Protein AF-A0A6N3CDH4-F1 (afdb_monomer)

Foldseek 3Di:
DCVVVVVVVVCVVPVVVNVVVVVVVVVVVVVVVCVVVVVVVVVVLVVQLCVQVVLDDDDDPPPVDCVQWDDWDDPVPPDTDTDGNDDDDDVVNVVVVCPDPSNPDDKDKDPQADFADDDPDDDDPVQDDPPGGGHDIDMAWQCSDSCNSSVVDDDPDDDTHHHD

Nearest PDB structures (foldseek):
  6t9k-assembly1_E  TM=2.811E-01  e=7.130E+00  Saccharomyces cerevisiae S288C

Structure (mmCIF, N/CA/C/O backbone):
data_AF-A0A6N3CDH4-F1
#
_entry.id   AF-A0A6N3CDH4-F1
#
loop_
_atom_site.group_PDB
_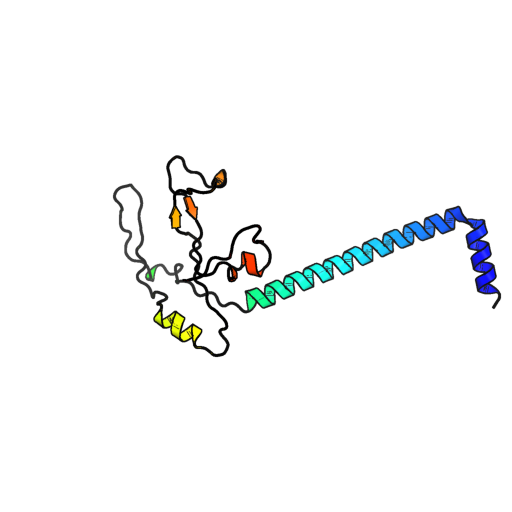atom_site.id
_atom_site.type_symbol
_atom_site.label_atom_id
_atom_site.label_alt_id
_atom_site.label_comp_id
_atom_site.label_asym_id
_atom_site.label_entity_id
_atom_site.label_seq_id
_atom_site.pdbx_PDB_ins_code
_atom_site.Cartn_x
_atom_site.Cartn_y
_atom_site.Cartn_z
_atom_site.occupancy
_atom_site.B_iso_or_equiv
_atom_site.auth_seq_id
_atom_site.auth_comp_id
_atom_site.auth_asym_id
_atom_site.auth_atom_id
_atom_site.pdbx_PDB_model_num
ATOM 1 N N . MET A 1 1 ? -33.760 -3.665 54.953 1.00 56.44 1 MET A N 1
ATOM 2 C CA . MET A 1 1 ? -32.901 -2.757 54.152 1.00 56.44 1 MET A CA 1
ATOM 3 C C . MET A 1 1 ? -33.574 -1.391 53.976 1.00 56.44 1 MET A C 1
ATOM 5 O O . MET A 1 1 ? -34.250 -1.151 52.986 1.00 56.44 1 MET A O 1
ATOM 9 N N . ASN A 1 2 ? -33.426 -0.490 54.952 1.00 66.94 2 ASN A N 1
ATOM 10 C CA . ASN A 1 2 ? -34.043 0.852 54.930 1.00 66.94 2 ASN A CA 1
ATOM 11 C C . ASN A 1 2 ? -33.168 1.931 54.257 1.00 66.94 2 ASN A C 1
ATOM 13 O O . ASN A 1 2 ? -33.584 3.082 54.144 1.00 66.94 2 ASN A O 1
ATOM 17 N N . PHE A 1 3 ? -31.964 1.566 53.806 1.00 72.56 3 PHE A N 1
ATOM 18 C CA . PHE A 1 3 ? -30.965 2.501 53.286 1.00 72.56 3 PHE A CA 1
ATOM 19 C C . PHE A 1 3 ? -31.325 3.036 51.889 1.00 72.56 3 PHE A C 1
ATOM 21 O O . PHE A 1 3 ? -31.370 4.246 51.691 1.00 72.56 3 PHE A O 1
ATOM 28 N N . PHE A 1 4 ? -31.715 2.158 50.955 1.00 74.44 4 PHE A N 1
ATOM 29 C CA . PHE A 1 4 ? -32.134 2.542 49.597 1.00 74.44 4 PHE A CA 1
ATOM 30 C C . PHE A 1 4 ? -33.355 3.472 49.584 1.00 74.44 4 PHE A C 1
ATOM 32 O O . PHE A 1 4 ? -33.363 4.482 48.887 1.00 74.44 4 PHE A O 1
ATOM 39 N N . LYS A 1 5 ? -34.368 3.188 50.417 1.00 75.69 5 LYS A N 1
ATOM 40 C CA . LYS A 1 5 ? -35.562 4.044 50.548 1.00 75.69 5 LYS A CA 1
ATOM 41 C C . LYS A 1 5 ? -35.227 5.432 51.103 1.00 75.69 5 LYS A C 1
ATOM 43 O O . LYS A 1 5 ? -35.859 6.413 50.714 1.00 75.69 5 LYS A O 1
ATOM 48 N N . ARG A 1 6 ? -34.235 5.527 51.999 1.00 75.88 6 ARG A N 1
ATOM 49 C CA . ARG A 1 6 ? -33.732 6.810 52.509 1.00 75.88 6 ARG A CA 1
ATOM 50 C C . ARG A 1 6 ? -32.964 7.565 51.424 1.00 75.88 6 ARG A C 1
ATOM 52 O O . ARG A 1 6 ? -33.294 8.719 51.179 1.00 75.88 6 ARG A O 1
ATOM 59 N N . ALA A 1 7 ? -32.035 6.911 50.727 1.00 76.25 7 ALA A N 1
ATOM 60 C CA . ALA A 1 7 ? -31.254 7.514 49.644 1.00 76.25 7 ALA A CA 1
ATOM 61 C C . ALA A 1 7 ? -32.142 8.104 48.530 1.00 76.25 7 ALA A C 1
ATOM 63 O O . ALA A 1 7 ? -31.940 9.245 48.119 1.00 76.25 7 ALA A O 1
ATOM 64 N N . LEU A 1 8 ? -33.193 7.38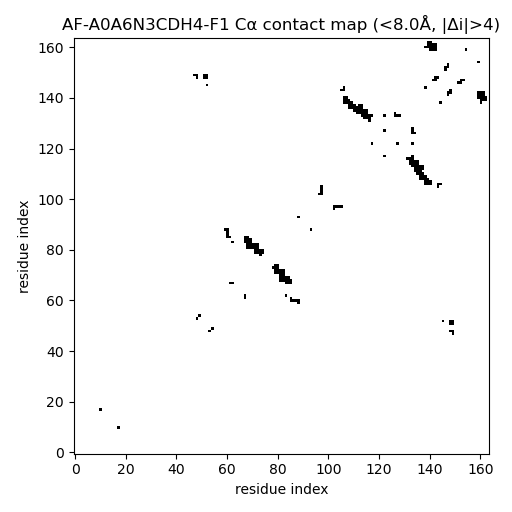2 48.120 1.00 73.38 8 LEU A N 1
ATOM 65 C CA . LEU A 1 8 ? -34.141 7.855 47.104 1.00 73.38 8 LEU A CA 1
ATOM 66 C C . LEU A 1 8 ? -34.895 9.124 47.550 1.00 73.38 8 LEU A C 1
ATOM 68 O O . LEU A 1 8 ? -35.053 10.066 46.775 1.00 73.38 8 LEU A O 1
ATOM 72 N N . LYS A 1 9 ? -35.320 9.178 48.823 1.00 74.50 9 LYS A N 1
ATOM 73 C CA . LYS A 1 9 ? -35.965 10.362 49.420 1.00 74.50 9 LYS A CA 1
ATOM 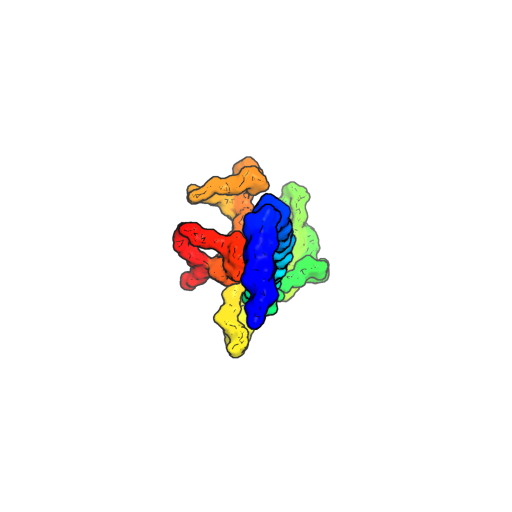74 C C . LYS A 1 9 ? -35.024 11.569 49.483 1.00 74.50 9 LYS A C 1
ATOM 76 O O . LYS A 1 9 ? -35.485 12.690 49.282 1.00 74.50 9 LYS A O 1
ATOM 81 N N . TYR A 1 10 ? -33.731 11.354 49.741 1.00 71.81 10 TYR A N 1
ATOM 82 C CA . TYR A 1 10 ? -32.729 12.425 49.751 1.00 71.81 10 TYR A CA 1
ATOM 83 C C . TYR A 1 10 ? -32.487 12.999 48.347 1.00 71.81 10 TYR A C 1
ATOM 85 O O . TYR A 1 10 ? -32.580 14.215 48.186 1.00 71.81 10 TYR A O 1
ATOM 93 N N . CYS A 1 11 ? -32.324 12.154 47.320 1.00 67.62 11 CYS A N 1
ATOM 94 C CA . CYS A 1 11 ? -32.259 12.612 45.922 1.00 67.62 11 CYS A CA 1
ATOM 95 C C . CYS A 1 11 ? -33.511 13.401 45.507 1.00 67.62 11 CYS A C 1
ATOM 97 O O . CYS A 1 11 ? -33.425 14.422 44.830 1.00 67.62 11 CYS A O 1
ATOM 99 N N . TRP A 1 12 ? -34.692 12.961 45.950 1.00 70.06 12 TRP A N 1
ATOM 100 C CA . TRP A 1 12 ? -35.959 13.625 45.639 1.00 70.06 12 TRP A CA 1
ATOM 101 C C . TRP A 1 12 ? -36.153 14.966 46.360 1.00 70.06 12 TRP A C 1
ATOM 103 O O . TRP A 1 12 ? -36.897 15.815 45.871 1.00 70.06 12 TRP A O 1
ATOM 113 N N . ARG A 1 13 ? -35.513 15.169 47.518 1.00 74.06 13 ARG A N 1
ATOM 114 C CA . ARG A 1 13 ? -35.545 16.433 48.275 1.00 74.06 13 ARG A CA 1
ATOM 115 C C . ARG A 1 13 ? -34.559 17.460 47.717 1.00 74.06 13 ARG A C 1
ATOM 117 O O . ARG A 1 13 ? -34.822 18.652 47.799 1.00 74.06 13 ARG A O 1
ATOM 124 N N . GLN A 1 14 ? -33.458 17.003 47.126 1.00 76.19 14 GLN A N 1
ATOM 125 C CA . GLN A 1 14 ? -32.362 17.840 46.634 1.00 76.19 14 GLN A CA 1
ATOM 126 C C . GLN A 1 14 ? -32.229 17.773 45.102 1.00 76.19 14 GLN A C 1
ATOM 128 O O . GLN A 1 14 ? -31.124 17.810 44.564 1.00 76.19 14 GLN A O 1
ATOM 133 N N . ARG A 1 15 ? -33.369 17.680 44.397 1.00 71.19 15 ARG A N 1
ATOM 134 C CA . ARG A 1 15 ? -33.446 17.333 42.963 1.00 71.19 15 ARG A CA 1
ATOM 135 C C . ARG A 1 15 ? -32.514 18.143 42.073 1.00 71.19 15 ARG A C 1
ATOM 137 O O . ARG A 1 15 ? -31.897 17.570 41.191 1.00 71.19 15 ARG A O 1
ATOM 144 N N . LEU A 1 16 ? -32.389 19.447 42.314 1.00 75.94 16 LEU A N 1
ATOM 145 C CA . LEU A 1 16 ? -31.526 20.332 41.527 1.00 75.94 16 LEU A CA 1
ATOM 146 C C . LEU A 1 16 ? -30.044 19.954 41.667 1.00 75.94 16 LEU A C 1
ATOM 148 O O . LEU A 1 16 ? -29.366 19.752 40.665 1.00 75.94 16 LEU A O 1
ATOM 152 N N . CYS A 1 17 ? -29.559 19.766 42.896 1.00 81.56 17 CYS A N 1
ATOM 153 C CA . CYS A 1 17 ? -28.182 19.344 43.152 1.00 81.56 17 CYS A CA 1
ATOM 154 C C . CYS A 1 17 ? -27.919 17.914 42.665 1.00 81.56 17 CYS A C 1
ATOM 156 O O . CYS A 1 17 ? -26.874 17.659 42.077 1.00 81.56 17 CYS A O 1
ATOM 158 N N . SER A 1 18 ? -28.860 16.985 42.865 1.00 82.69 18 SER A N 1
ATOM 159 C CA . SER A 1 18 ? -28.715 15.600 42.400 1.00 82.69 18 SER A CA 1
ATOM 160 C C . SER A 1 18 ? -28.731 15.486 40.872 1.00 82.69 18 SER A C 1
ATOM 162 O O . SER A 1 18 ? -27.971 14.693 40.326 1.00 82.69 18 SER A O 1
ATOM 164 N N . VAL A 1 19 ? -29.543 16.290 40.174 1.00 84.81 19 VAL A N 1
ATOM 165 C CA . VAL A 1 19 ? -29.555 16.359 38.701 1.00 84.81 19 VAL A CA 1
ATOM 166 C C . VAL A 1 19 ? -28.274 16.999 38.172 1.00 84.81 19 VAL A C 1
ATOM 168 O O . VAL A 1 19 ? -27.694 16.469 37.231 1.00 84.81 19 VAL A O 1
ATOM 171 N N . LEU A 1 20 ? -27.793 18.084 38.792 1.00 87.25 20 LEU A N 1
ATOM 172 C CA . LEU A 1 20 ? -26.513 18.703 38.429 1.00 87.25 20 LEU A CA 1
ATOM 173 C C . LEU A 1 20 ? -25.346 17.721 38.585 1.00 87.25 20 LEU A C 1
ATOM 175 O O . LEU A 1 20 ? -24.510 17.622 37.694 1.00 87.25 20 LEU A O 1
ATOM 179 N N . LEU A 1 21 ? -25.317 16.964 39.684 1.00 89.62 21 LEU A N 1
ATOM 180 C CA . LEU A 1 21 ? -24.275 15.973 39.956 1.00 89.62 21 LEU A CA 1
ATOM 181 C C . LEU A 1 21 ? -24.356 14.779 38.990 1.00 89.62 21 LEU A C 1
ATOM 183 O O . LEU A 1 21 ? -23.331 14.284 38.531 1.00 89.62 21 LEU A O 1
ATOM 187 N N . LEU A 1 22 ? -25.568 14.347 38.629 1.00 90.44 22 LEU A N 1
ATOM 188 C CA . LEU A 1 22 ? -25.762 13.324 37.602 1.00 90.44 22 LEU A CA 1
ATOM 189 C C . LEU A 1 22 ? -25.259 13.810 36.237 1.00 90.44 22 LEU A C 1
ATOM 191 O O . LEU A 1 22 ? -24.517 13.083 35.587 1.00 90.44 22 LEU A O 1
ATOM 195 N N . LEU A 1 23 ? -25.604 15.041 35.840 1.00 90.88 23 LEU A N 1
ATOM 196 C CA . LEU A 1 23 ? 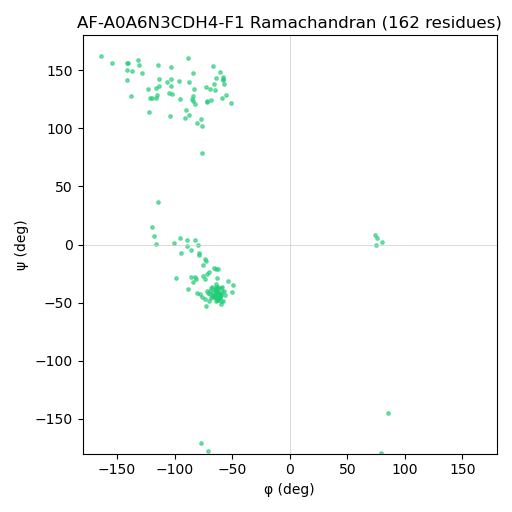-25.186 15.639 34.570 1.00 90.88 23 LEU A CA 1
ATOM 197 C C . LEU A 1 23 ? -23.664 15.737 34.450 1.00 90.88 23 LEU A C 1
ATOM 199 O O . LEU A 1 23 ? -23.102 15.311 33.440 1.00 90.88 23 LEU A O 1
ATOM 203 N N . THR A 1 24 ? -22.988 16.252 35.480 1.00 93.50 24 THR A N 1
ATOM 204 C CA . THR A 1 24 ? -21.523 16.382 35.477 1.00 93.50 24 THR A CA 1
ATOM 205 C C . THR A 1 24 ? -20.844 15.016 35.425 1.00 93.50 24 THR A C 1
ATOM 207 O O . THR A 1 24 ? -19.890 14.835 34.667 1.00 93.50 24 THR A O 1
ATOM 210 N N . PHE A 1 25 ? -21.373 14.025 36.148 1.00 94.12 25 PHE A N 1
ATOM 211 C CA . PHE A 1 25 ? -20.867 12.656 36.100 1.00 94.12 25 PHE A CA 1
ATOM 212 C C . PHE A 1 25 ? -21.078 12.006 34.726 1.00 94.12 25 PHE A C 1
ATOM 214 O O . PHE A 1 25 ? -20.151 11.402 34.186 1.00 94.12 25 PHE A O 1
ATOM 221 N N . THR A 1 26 ? -22.257 12.170 34.116 1.00 94.69 26 THR A N 1
ATOM 222 C CA . THR A 1 26 ? -22.511 11.668 32.758 1.00 94.69 26 THR A CA 1
ATOM 223 C C . THR A 1 26 ? -21.622 12.338 31.720 1.00 94.69 26 THR A C 1
ATOM 225 O O . THR A 1 26 ? -21.147 11.653 30.822 1.00 94.69 26 THR A O 1
ATOM 228 N N . LEU A 1 27 ? -21.333 13.637 31.854 1.00 95.62 27 LEU A N 1
ATOM 229 C CA . LEU A 1 27 ? -20.457 14.357 30.929 1.00 95.62 27 LEU A CA 1
ATOM 230 C C . LEU A 1 27 ? -19.011 13.839 31.005 1.00 95.62 27 LEU A C 1
ATOM 232 O O . LEU A 1 27 ? -18.393 13.566 29.974 1.00 95.62 27 LEU A O 1
ATOM 236 N N . LEU A 1 28 ? -18.496 13.637 32.223 1.00 95.12 28 LEU A N 1
ATOM 237 C CA . LEU A 1 28 ? -17.173 13.050 32.447 1.00 95.12 28 LEU A CA 1
ATOM 238 C C . LEU A 1 28 ? -17.106 11.619 31.901 1.00 95.12 28 LEU A C 1
ATOM 240 O O . LEU A 1 28 ? -16.187 11.282 31.156 1.00 95.12 28 LEU A O 1
ATOM 244 N N . SER A 1 29 ? -18.108 10.793 32.211 1.00 95.31 29 SER A N 1
ATOM 245 C CA . SER A 1 29 ? -18.173 9.407 31.743 1.00 95.31 29 SER A CA 1
ATOM 246 C C . SER A 1 29 ? -18.278 9.312 30.219 1.00 95.31 29 SER A C 1
ATOM 248 O O . SER A 1 29 ? -17.553 8.524 29.613 1.00 95.31 29 SER A O 1
ATOM 250 N N . ALA A 1 30 ? -19.110 10.144 29.586 1.00 94.75 30 ALA A N 1
ATOM 251 C CA . ALA A 1 30 ? -19.244 10.193 28.134 1.00 94.75 30 ALA A CA 1
ATOM 252 C C . ALA A 1 30 ? -17.922 10.580 27.465 1.00 94.75 30 ALA A C 1
ATOM 254 O O . ALA A 1 30 ? -17.512 9.928 26.512 1.00 94.75 30 ALA A O 1
ATOM 255 N N . THR A 1 31 ? -17.212 11.576 28.000 1.00 94.31 31 THR A N 1
ATOM 256 C CA . THR A 1 31 ? -15.905 11.995 27.466 1.00 94.31 31 THR A CA 1
ATOM 257 C C . THR A 1 31 ? -14.882 10.858 27.520 1.00 94.31 31 THR A C 1
ATOM 259 O O . THR A 1 31 ? -14.204 10.589 26.530 1.00 94.31 31 THR A O 1
ATOM 262 N N . VAL A 1 32 ? -14.810 10.139 28.646 1.00 96.19 32 VAL A N 1
ATOM 263 C CA . VAL A 1 32 ? -13.918 8.977 28.797 1.00 96.19 32 VAL A CA 1
ATOM 264 C C . VAL A 1 32 ? -14.295 7.860 27.820 1.00 96.19 32 VAL A C 1
ATOM 266 O O . VAL A 1 32 ? -13.422 7.287 27.172 1.00 96.19 32 VAL A O 1
ATOM 269 N N . LEU A 1 33 ? -15.590 7.570 27.664 1.00 93.88 33 LEU A N 1
ATOM 270 C CA . LEU A 1 33 ? -16.066 6.558 26.719 1.00 93.88 33 LEU A CA 1
ATOM 271 C C . LEU A 1 33 ? -15.763 6.936 25.268 1.00 93.88 33 LEU A C 1
ATOM 273 O O . LEU A 1 33 ? -15.355 6.067 24.499 1.00 93.88 33 LEU A O 1
ATOM 277 N N . ILE A 1 34 ? -15.918 8.209 24.899 1.00 94.62 34 ILE A N 1
ATOM 278 C CA . ILE A 1 34 ? -15.574 8.717 23.565 1.00 94.62 34 ILE A CA 1
ATOM 279 C C . ILE A 1 34 ? -14.073 8.562 23.317 1.00 94.62 34 ILE A C 1
ATOM 281 O O . ILE A 1 34 ? -13.692 8.051 22.268 1.00 94.62 34 ILE A O 1
ATOM 285 N N . ALA A 1 35 ? -13.226 8.928 24.284 1.00 93.69 35 ALA A N 1
ATOM 286 C CA . ALA A 1 35 ? -11.776 8.785 24.161 1.00 93.69 35 ALA A CA 1
ATOM 287 C C . ALA A 1 35 ? -11.360 7.318 23.954 1.00 93.69 35 ALA A C 1
ATOM 289 O O . ALA A 1 35 ? -10.683 7.007 22.976 1.00 93.69 35 ALA A O 1
ATOM 290 N N . ILE A 1 36 ? -11.842 6.404 24.806 1.00 92.69 36 ILE A N 1
ATOM 291 C CA . ILE A 1 36 ? -11.536 4.965 24.707 1.00 92.69 36 ILE A CA 1
ATOM 292 C C . ILE A 1 36 ? -12.077 4.370 23.400 1.00 92.69 36 ILE A C 1
ATOM 294 O O . ILE A 1 36 ? -11.425 3.537 22.772 1.00 92.69 36 ILE A O 1
ATOM 298 N N . SER A 1 37 ? -13.278 4.771 22.980 1.00 91.81 37 SER A N 1
ATOM 299 C CA . SER A 1 37 ? -13.888 4.257 21.747 1.00 91.81 37 SER A CA 1
ATOM 300 C C . SER A 1 37 ? -13.155 4.759 20.506 1.00 91.81 37 SER A C 1
ATOM 302 O O . SER A 1 37 ? -12.933 3.980 19.583 1.00 91.81 37 SER A O 1
ATOM 304 N N . SER A 1 38 ? -12.733 6.026 20.502 1.00 89.81 38 SER A N 1
ATOM 305 C CA . SER A 1 38 ? -11.922 6.610 19.433 1.00 89.81 38 SER A CA 1
ATOM 306 C C . SER A 1 38 ? -10.567 5.915 19.327 1.00 89.81 38 SER A C 1
ATOM 308 O O . SER A 1 38 ? -10.183 5.487 18.243 1.00 89.81 38 SER A O 1
ATOM 310 N N . GLU A 1 39 ? -9.883 5.692 20.454 1.00 87.12 39 GLU A N 1
ATOM 311 C CA . GLU A 1 39 ? -8.616 4.957 20.477 1.00 87.12 39 GLU A CA 1
ATOM 312 C C . GLU A 1 39 ? -8.772 3.549 19.892 1.00 87.12 39 GLU A C 1
ATOM 314 O O . GLU A 1 39 ? -8.012 3.158 19.006 1.00 87.12 39 GLU A O 1
ATOM 319 N N . LYS A 1 40 ? -9.796 2.803 20.324 1.00 86.06 40 LYS A N 1
ATOM 320 C CA . LYS A 1 40 ? -10.080 1.462 19.792 1.00 86.06 40 LYS A CA 1
ATOM 321 C C . LYS A 1 40 ? -10.392 1.484 18.298 1.00 86.06 40 LYS A C 1
ATOM 323 O O . LYS A 1 40 ? -9.899 0.626 17.570 1.00 86.06 40 LYS A O 1
ATOM 328 N N . ALA A 1 41 ? -11.175 2.456 17.833 1.00 81.81 41 ALA A N 1
ATOM 329 C CA . ALA A 1 41 ? -11.496 2.609 16.417 1.00 81.81 41 ALA A CA 1
ATOM 330 C C . ALA A 1 41 ? -10.241 2.912 15.583 1.00 81.81 41 ALA A C 1
ATOM 332 O O . ALA A 1 41 ? -10.032 2.293 14.541 1.00 81.81 41 ALA A O 1
ATOM 333 N N . VAL A 1 42 ? -9.368 3.798 16.070 1.00 80.06 42 VAL A N 1
ATOM 334 C CA . VAL A 1 42 ? -8.091 4.122 15.418 1.00 80.06 42 VAL A CA 1
ATOM 335 C C . VAL A 1 42 ? -7.162 2.911 15.405 1.00 80.06 42 VAL A C 1
ATOM 337 O O . VAL A 1 42 ? -6.589 2.599 14.363 1.00 80.06 42 VAL A O 1
ATOM 340 N N . GLN A 1 43 ? -7.034 2.184 16.517 1.00 76.94 43 GLN A N 1
ATOM 341 C CA . GLN A 1 43 ? -6.228 0.962 16.583 1.00 76.94 43 GLN A CA 1
ATOM 342 C C . GLN A 1 43 ? -6.743 -0.111 15.621 1.00 76.94 43 GLN A C 1
ATOM 344 O O . GLN A 1 43 ? -5.949 -0.730 14.915 1.00 76.94 43 GLN A O 1
ATOM 349 N N . GLN A 1 44 ? -8.060 -0.313 15.552 1.00 75.25 44 GLN A N 1
ATOM 350 C CA . GLN A 1 44 ? -8.667 -1.289 14.653 1.00 75.25 44 GLN A CA 1
ATOM 351 C C . GLN A 1 44 ? -8.497 -0.898 13.180 1.00 75.25 44 GLN A C 1
ATOM 353 O O . GLN A 1 44 ? -8.095 -1.743 12.381 1.00 75.25 44 GLN A O 1
ATOM 358 N N . GLY A 1 45 ? -8.714 0.374 12.832 1.00 71.56 45 GLY A N 1
ATOM 359 C CA . GLY A 1 45 ? -8.449 0.884 11.485 1.00 71.56 45 GLY A CA 1
ATOM 360 C C . GLY A 1 45 ? -6.974 0.738 11.102 1.00 71.56 45 GLY A C 1
ATOM 361 O O . GLY A 1 45 ? -6.649 0.211 10.043 1.00 71.56 45 GLY A O 1
ATOM 362 N N . THR A 1 46 ? -6.063 1.095 12.011 1.00 72.00 46 THR A N 1
ATOM 363 C CA . THR A 1 46 ? -4.612 0.979 11.787 1.00 72.00 46 THR A CA 1
ATOM 364 C C . THR A 1 46 ? -4.183 -0.480 11.638 1.00 72.00 46 THR A C 1
ATOM 366 O O . THR A 1 46 ? -3.356 -0.788 10.784 1.00 72.00 46 THR A O 1
ATOM 369 N N . LYS A 1 47 ? -4.754 -1.398 12.429 1.00 74.56 47 LYS A N 1
ATOM 370 C CA . LYS A 1 47 ? -4.484 -2.836 12.330 1.00 74.56 47 LYS A CA 1
ATOM 371 C C . LYS A 1 47 ? -4.932 -3.396 10.982 1.00 74.56 47 LYS A C 1
ATOM 373 O O . LYS A 1 47 ? -4.137 -4.065 10.338 1.00 74.56 47 LYS A O 1
ATOM 378 N N . GLN A 1 48 ? -6.147 -3.082 10.533 1.00 69.19 48 GLN A N 1
ATOM 379 C CA . GLN A 1 48 ? -6.651 -3.533 9.231 1.00 69.19 48 GLN A CA 1
ATOM 380 C C . GLN A 1 48 ? -5.793 -3.012 8.076 1.00 69.19 48 GLN A C 1
ATOM 382 O O . GLN A 1 48 ? -5.436 -3.777 7.182 1.00 69.19 48 GLN A O 1
ATOM 387 N N . ILE A 1 49 ? -5.394 -1.737 8.123 1.00 71.50 49 ILE A N 1
ATOM 388 C CA . ILE A 1 49 ? -4.479 -1.158 7.134 1.00 71.50 49 ILE A CA 1
ATOM 389 C C . ILE A 1 49 ? -3.125 -1.871 7.187 1.00 71.50 49 ILE A C 1
ATOM 391 O O . ILE A 1 49 ? -2.595 -2.249 6.149 1.00 71.50 49 ILE A O 1
ATOM 395 N N . LYS A 1 50 ? -2.573 -2.108 8.382 1.00 70.50 50 LYS A N 1
ATOM 396 C CA . LYS A 1 50 ? -1.283 -2.786 8.553 1.00 70.50 50 LYS A CA 1
ATOM 397 C C . LYS A 1 50 ? -1.317 -4.243 8.092 1.00 70.50 50 LYS A C 1
ATOM 399 O O . LYS A 1 50 ? -0.344 -4.693 7.509 1.00 70.50 50 LYS A O 1
ATOM 404 N N . GLU A 1 51 ? -2.397 -4.975 8.330 1.00 68.38 51 GLU A N 1
ATOM 405 C CA . GLU A 1 51 ? -2.540 -6.363 7.873 1.00 68.38 51 GLU A CA 1
ATOM 406 C C . GLU A 1 51 ? -2.744 -6.430 6.356 1.00 68.38 51 GLU A C 1
ATOM 408 O O . GLU A 1 51 ? -2.133 -7.262 5.696 1.00 68.38 51 GLU A O 1
ATOM 413 N 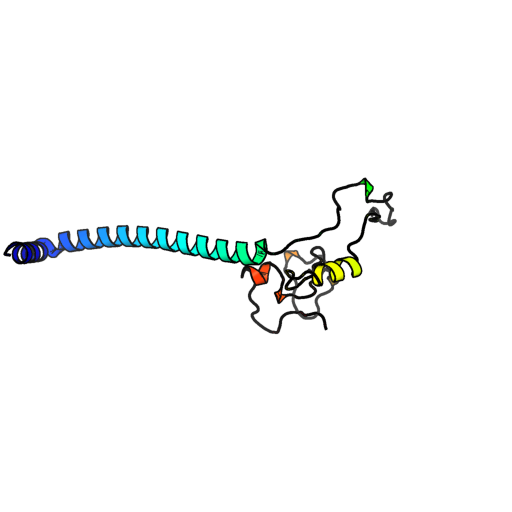N . THR A 1 52 ? -3.530 -5.514 5.786 1.00 68.00 52 THR A N 1
ATOM 414 C CA . THR A 1 52 ? -3.836 -5.509 4.346 1.00 68.00 52 THR A CA 1
ATOM 415 C C . THR A 1 52 ? -2.662 -4.990 3.514 1.00 68.00 52 THR A C 1
ATOM 417 O O . THR A 1 52 ? -2.297 -5.578 2.502 1.00 68.00 52 THR A O 1
ATOM 420 N N . VAL A 1 53 ? -2.043 -3.888 3.943 1.00 68.62 53 VAL A N 1
ATOM 421 C CA . VAL A 1 53 ? -0.935 -3.238 3.229 1.00 68.62 53 VAL A CA 1
ATOM 422 C C . VAL A 1 53 ? 0.413 -3.816 3.647 1.00 68.62 53 VAL A C 1
ATOM 424 O O . VAL A 1 53 ? 1.290 -3.988 2.809 1.00 68.62 53 VAL A O 1
ATOM 427 N N . GLY A 1 54 ? 0.604 -4.142 4.925 1.00 67.38 54 GLY A N 1
ATOM 428 C CA . GLY A 1 54 ? 1.868 -4.693 5.425 1.00 67.38 54 GLY A CA 1
ATOM 429 C C . GLY A 1 54 ? 2.122 -6.143 5.012 1.00 67.38 54 GLY A C 1
ATOM 430 O O . GLY A 1 54 ? 3.256 -6.596 5.111 1.00 67.38 54 GLY A O 1
ATOM 431 N N . ALA A 1 55 ? 1.105 -6.853 4.513 1.00 76.94 55 ALA A N 1
ATOM 432 C CA . ALA A 1 55 ? 1.281 -8.133 3.828 1.00 76.94 55 ALA A CA 1
ATOM 433 C C . ALA A 1 55 ? 1.756 -7.976 2.369 1.00 76.94 55 ALA A C 1
ATOM 435 O O . ALA A 1 55 ? 2.102 -8.970 1.734 1.00 76.94 55 ALA A O 1
ATOM 436 N N . SER A 1 56 ? 1.778 -6.751 1.827 1.00 83.19 56 SER A N 1
ATOM 437 C CA . SER A 1 56 ? 2.290 -6.488 0.482 1.00 83.19 56 SER A CA 1
ATOM 438 C C . SER A 1 56 ? 3.798 -6.244 0.502 1.00 83.19 56 SER A C 1
ATOM 440 O O . SER A 1 56 ? 4.329 -5.563 1.380 1.00 83.19 56 SER A O 1
ATOM 442 N N . VAL A 1 57 ? 4.490 -6.794 -0.494 1.00 85.88 57 VAL A N 1
ATOM 443 C CA . VAL A 1 57 ? 5.909 -6.533 -0.743 1.00 85.88 57 VAL A CA 1
ATOM 444 C C . VAL A 1 57 ? 6.007 -5.606 -1.945 1.00 85.88 57 VAL A C 1
ATOM 446 O O . VAL A 1 57 ? 5.394 -5.861 -2.981 1.00 85.88 57 VAL A O 1
ATOM 449 N N . ARG A 1 58 ? 6.777 -4.523 -1.807 1.00 87.12 58 ARG A N 1
ATOM 450 C CA . ARG A 1 58 ? 7.047 -3.587 -2.898 1.00 87.12 58 ARG A CA 1
ATOM 451 C C . ARG A 1 58 ? 8.433 -3.851 -3.460 1.00 87.12 58 ARG A C 1
ATOM 453 O O . ARG A 1 58 ? 9.399 -3.906 -2.707 1.00 87.12 58 ARG A O 1
ATOM 460 N N . ILE A 1 59 ? 8.503 -3.993 -4.776 1.00 88.44 59 ILE A N 1
ATOM 461 C CA . ILE A 1 59 ? 9.750 -4.146 -5.517 1.00 88.44 59 ILE A CA 1
ATOM 462 C C . ILE A 1 59 ? 9.863 -2.925 -6.424 1.00 88.44 59 ILE A C 1
ATOM 464 O O . ILE A 1 59 ? 8.921 -2.601 -7.147 1.00 88.44 59 ILE A O 1
ATOM 468 N N . GLU A 1 60 ? 10.986 -2.223 -6.335 1.00 88.75 60 GLU A N 1
ATOM 469 C CA . GLU A 1 60 ? 11.285 -1.023 -7.114 1.00 88.75 60 GLU A CA 1
ATOM 470 C C . GLU A 1 60 ? 12.675 -1.168 -7.729 1.00 88.75 60 GLU A C 1
ATOM 472 O O . GLU A 1 60 ? 13.519 -1.899 -7.206 1.00 88.75 60 GLU A O 1
ATOM 477 N N . LEU A 1 61 ? 12.906 -0.475 -8.843 1.00 88.81 61 LEU A N 1
ATOM 478 C CA . LEU A 1 61 ? 14.247 -0.350 -9.402 1.00 88.81 61 LEU A CA 1
ATOM 479 C C . LEU A 1 61 ? 15.127 0.417 -8.413 1.00 88.81 61 LEU A C 1
ATOM 481 O O . LEU A 1 61 ? 14.669 1.372 -7.782 1.00 88.81 61 LEU A O 1
ATOM 485 N N . ASP A 1 62 ? 16.399 0.039 -8.315 1.00 88.88 62 ASP A N 1
ATOM 486 C CA . ASP A 1 62 ? 17.368 0.793 -7.522 1.00 88.88 62 ASP A CA 1
ATOM 487 C C . ASP A 1 62 ? 17.783 2.067 -8.268 1.00 88.88 62 ASP A C 1
ATOM 489 O O . ASP A 1 62 ? 18.832 2.140 -8.912 1.00 88.88 62 ASP A O 1
ATOM 493 N N . THR A 1 63 ? 16.911 3.069 -8.194 1.00 86.12 63 THR A N 1
ATOM 494 C CA . THR A 1 63 ? 17.112 4.408 -8.757 1.00 86.12 63 THR A CA 1
ATOM 495 C C . THR A 1 63 ? 18.022 5.281 -7.892 1.00 86.12 63 THR A C 1
ATOM 497 O O . THR A 1 63 ? 18.393 6.381 -8.294 1.00 86.12 63 THR A O 1
ATOM 500 N N . SER A 1 64 ? 18.398 4.805 -6.702 1.00 87.25 64 SER A N 1
ATOM 501 C CA . SER A 1 64 ? 19.249 5.547 -5.770 1.00 87.25 64 SER A CA 1
ATOM 502 C C . SER A 1 64 ? 20.735 5.423 -6.103 1.00 87.25 64 SER A C 1
ATOM 504 O O . SER A 1 64 ? 21.525 6.324 -5.814 1.00 87.25 64 SER A O 1
ATOM 506 N N . ASN A 1 65 ? 21.122 4.316 -6.734 1.00 89.00 65 ASN A N 1
ATOM 507 C CA . ASN A 1 65 ? 22.501 4.038 -7.083 1.00 89.00 65 ASN A CA 1
ATOM 508 C C . ASN A 1 65 ? 22.862 4.631 -8.449 1.00 89.00 65 ASN A C 1
ATOM 510 O O . ASN A 1 65 ? 22.441 4.147 -9.500 1.00 89.00 65 ASN A O 1
ATOM 514 N N . GLN A 1 66 ? 23.716 5.653 -8.435 1.00 84.94 66 GLN A N 1
ATOM 515 C CA . GLN A 1 66 ? 24.158 6.339 -9.648 1.00 84.94 66 GLN A CA 1
ATOM 516 C C . GLN A 1 66 ? 24.960 5.440 -10.605 1.00 84.94 66 GLN A C 1
ATOM 518 O O . GLN A 1 66 ? 24.995 5.721 -11.799 1.00 84.94 66 GLN A O 1
ATOM 523 N N . ALA A 1 67 ? 25.550 4.338 -10.126 1.00 88.44 67 ALA A N 1
ATOM 524 C CA . ALA A 1 67 ? 26.228 3.369 -10.989 1.00 88.44 67 ALA A CA 1
ATOM 525 C C . ALA A 1 67 ? 25.263 2.636 -11.939 1.00 88.44 67 ALA A C 1
ATOM 527 O O . ALA A 1 67 ? 25.695 2.126 -12.970 1.00 88.44 67 ALA A O 1
ATOM 528 N N . ASN A 1 68 ? 23.964 2.618 -11.622 1.00 90.19 68 ASN A N 1
ATOM 529 C CA . ASN A 1 68 ? 22.937 2.032 -12.479 1.00 90.19 68 ASN A CA 1
ATOM 530 C C . ASN A 1 68 ? 22.526 2.961 -13.632 1.00 90.19 68 ASN A C 1
ATOM 532 O O . ASN A 1 68 ? 21.667 2.586 -14.425 1.00 90.19 68 ASN A O 1
ATOM 536 N N . TYR A 1 69 ? 23.097 4.163 -13.740 1.00 90.19 69 TYR A N 1
ATOM 537 C CA . TYR A 1 69 ? 22.764 5.134 -14.779 1.00 90.19 69 TYR A CA 1
ATOM 538 C C . TYR A 1 69 ? 23.936 5.373 -15.731 1.00 90.19 69 TYR A C 1
ATOM 540 O O . TYR A 1 69 ? 25.099 5.405 -15.331 1.00 90.19 69 TYR A O 1
ATOM 548 N N . GLY A 1 70 ? 23.617 5.549 -17.014 1.00 87.12 70 GLY A N 1
ATOM 549 C CA . GLY A 1 70 ? 24.578 5.966 -18.033 1.00 87.12 70 GLY A CA 1
ATOM 550 C C . GLY A 1 70 ? 25.011 7.429 -17.898 1.00 87.12 70 GLY A C 1
ATOM 551 O O . GLY A 1 70 ? 24.593 8.158 -16.997 1.00 87.12 70 GLY A O 1
ATOM 552 N N . SER A 1 71 ? 25.849 7.877 -18.834 1.00 86.19 71 SER A N 1
ATOM 553 C CA . SER A 1 71 ? 26.182 9.297 -18.975 1.00 86.19 71 SER A CA 1
ATOM 554 C C . SER A 1 71 ? 24.936 10.128 -19.282 1.00 86.19 71 SER A C 1
ATOM 556 O O . SER A 1 71 ? 24.033 9.651 -19.966 1.00 86.19 71 SER A O 1
ATOM 558 N N . ALA A 1 72 ? 24.920 11.378 -18.815 1.00 84.00 72 ALA A N 1
ATOM 559 C CA . ALA A 1 72 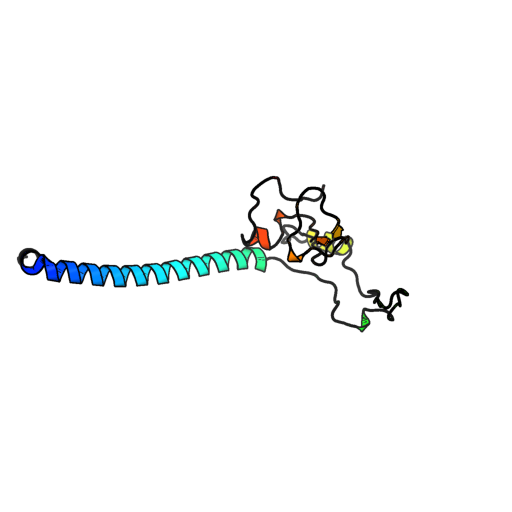? 23.852 12.316 -19.136 1.00 84.00 72 ALA A CA 1
ATOM 560 C C . ALA A 1 72 ? 23.752 12.522 -20.656 1.00 84.00 72 ALA A C 1
ATOM 562 O O . ALA A 1 72 ? 24.739 12.875 -21.306 1.00 84.00 72 ALA A O 1
ATOM 563 N N . GLU A 1 73 ? 22.560 12.322 -21.204 1.00 84.25 73 GLU A N 1
ATOM 564 C CA . GLU A 1 73 ? 22.223 12.624 -22.591 1.00 84.25 73 GLU A CA 1
ATOM 565 C C . GLU A 1 73 ? 21.582 14.012 -22.651 1.00 84.25 73 GLU A C 1
ATOM 567 O O . GLU A 1 73 ? 20.621 14.292 -21.931 1.00 84.25 73 GLU A O 1
ATOM 572 N N . ASP A 1 74 ? 22.131 14.895 -23.486 1.00 85.38 74 ASP A N 1
ATOM 573 C CA . ASP A 1 74 ? 21.543 16.207 -23.758 1.00 85.38 74 ASP A CA 1
ATOM 574 C C . ASP A 1 74 ? 20.439 16.058 -24.809 1.00 85.38 74 ASP A C 1
ATOM 576 O O . ASP A 1 74 ? 20.684 15.613 -25.933 1.00 85.38 74 ASP A O 1
ATOM 580 N N . PHE A 1 75 ? 19.218 16.449 -24.451 1.00 80.19 75 PHE A N 1
ATOM 581 C CA . PHE A 1 75 ? 18.069 16.407 -25.352 1.00 80.19 75 PHE A CA 1
ATOM 582 C C . PHE A 1 75 ? 17.987 17.621 -26.296 1.00 80.19 75 PHE A C 1
ATOM 584 O O . PHE A 1 75 ? 17.020 17.754 -27.048 1.00 80.19 75 PHE A O 1
ATOM 591 N N . GLY A 1 76 ? 18.973 18.527 -26.275 1.00 76.31 76 GLY A N 1
ATOM 592 C CA . GLY A 1 76 ? 19.085 19.670 -27.189 1.00 76.31 76 GLY A CA 1
ATOM 593 C C . GLY A 1 76 ? 18.132 20.829 -26.880 1.00 76.31 76 GLY A C 1
ATOM 594 O O . GLY A 1 76 ? 18.063 21.801 -27.630 1.00 76.31 76 GLY A O 1
ATOM 595 N N . ASN A 1 77 ? 17.395 20.745 -25.773 1.00 77.69 77 ASN A N 1
ATOM 596 C CA . ASN A 1 77 ? 16.455 21.754 -25.279 1.00 77.69 77 ASN A CA 1
ATOM 597 C C . ASN A 1 77 ? 16.836 22.276 -23.878 1.00 77.69 77 ASN A C 1
ATOM 599 O O . ASN A 1 77 ? 16.009 22.887 -23.201 1.00 77.69 77 ASN A O 1
ATOM 603 N N . GLY A 1 78 ? 18.071 22.015 -23.433 1.00 72.62 78 GLY A N 1
ATOM 604 C CA . GLY A 1 78 ? 18.552 22.351 -22.091 1.00 72.62 78 GLY A CA 1
ATOM 605 C C . GLY A 1 78 ? 18.127 21.363 -20.998 1.00 72.62 78 GLY A C 1
ATOM 606 O O . GLY A 1 78 ? 18.453 21.587 -19.833 1.00 72.62 78 GLY A O 1
ATOM 607 N N . ALA A 1 79 ? 17.421 20.282 -21.349 1.00 74.25 79 ALA A N 1
ATOM 608 C CA . ALA A 1 79 ? 17.148 19.167 -20.453 1.00 74.25 79 ALA A CA 1
ATOM 609 C C . ALA A 1 79 ? 18.170 18.042 -20.661 1.00 74.25 79 ALA A C 1
ATOM 611 O O . ALA A 1 79 ? 18.526 17.707 -21.790 1.00 74.25 79 ALA A O 1
ATOM 612 N N . TYR A 1 80 ? 18.583 17.429 -19.553 1.00 78.00 80 TYR A N 1
ATOM 613 C CA . TYR A 1 80 ? 19.465 16.268 -19.539 1.00 78.00 80 TYR A CA 1
ATOM 614 C C . TYR A 1 80 ? 18.707 15.057 -19.007 1.00 78.00 80 TYR A C 1
ATOM 616 O O . TYR A 1 80 ? 17.976 15.166 -18.018 1.00 78.00 80 TYR A O 1
ATOM 624 N N . GLY A 1 81 ? 18.884 13.911 -19.653 1.00 81.31 81 GLY A N 1
ATOM 625 C CA . GLY A 1 81 ? 18.337 12.632 -19.219 1.00 81.31 81 GLY A CA 1
ATOM 626 C C . GLY A 1 81 ? 19.425 11.658 -18.819 1.00 81.31 81 GLY A C 1
ATOM 627 O O . GLY A 1 81 ? 20.551 11.734 -19.301 1.00 81.31 81 GLY A O 1
ATOM 628 N N . TYR A 1 82 ? 19.071 10.720 -17.951 1.00 84.25 82 TYR A N 1
ATOM 629 C CA . TYR A 1 82 ? 19.925 9.593 -17.604 1.00 84.25 82 TYR A CA 1
ATOM 630 C C . TYR A 1 82 ? 19.195 8.308 -17.973 1.00 84.25 82 TYR A C 1
ATOM 632 O O . TYR A 1 82 ? 18.066 8.085 -17.533 1.00 84.25 82 TYR A O 1
ATOM 640 N N . THR A 1 83 ? 19.844 7.456 -18.759 1.00 86.81 83 THR A N 1
ATOM 641 C CA . THR A 1 83 ? 19.308 6.142 -19.119 1.00 86.81 83 THR A CA 1
ATOM 642 C C . THR A 1 83 ? 19.633 5.148 -18.008 1.00 86.81 83 THR A C 1
ATOM 644 O O . THR A 1 83 ? 20.799 4.995 -17.632 1.00 86.81 83 THR A O 1
ATOM 647 N N . TYR A 1 84 ? 18.604 4.498 -17.455 1.00 87.38 84 TYR A N 1
ATOM 648 C CA . TYR A 1 84 ? 18.783 3.422 -16.480 1.00 87.38 84 TYR A CA 1
ATOM 649 C C . TYR A 1 84 ? 19.314 2.172 -17.187 1.00 87.38 84 TYR A C 1
ATOM 651 O O . TYR A 1 84 ? 18.684 1.664 -18.112 1.00 87.38 84 TYR A O 1
ATOM 659 N N . ASN A 1 85 ? 20.464 1.690 -16.731 1.00 90.06 85 ASN A N 1
ATOM 660 C CA . ASN A 1 85 ? 21.189 0.532 -17.251 1.00 90.06 85 ASN A CA 1
ATOM 661 C C . ASN A 1 85 ? 21.329 -0.590 -16.204 1.00 90.06 85 ASN A C 1
ATOM 663 O O . ASN A 1 85 ? 22.069 -1.543 -16.434 1.00 90.06 85 ASN A O 1
ATOM 667 N N . GLY A 1 86 ? 20.677 -0.457 -15.045 1.00 88.31 86 GLY A N 1
ATOM 668 C CA . GLY A 1 86 ? 20.639 -1.502 -14.023 1.00 88.31 86 GLY A CA 1
ATOM 669 C C . GLY A 1 86 ? 19.670 -2.638 -14.364 1.00 88.31 86 GLY A C 1
ATOM 670 O O . GLY A 1 86 ? 19.111 -2.710 -15.461 1.00 88.31 86 GLY A O 1
ATOM 671 N N . ASP A 1 87 ? 19.444 -3.519 -13.392 1.00 91.38 87 ASP A N 1
ATOM 672 C CA . ASP A 1 87 ? 18.546 -4.660 -13.555 1.00 91.38 87 ASP A CA 1
ATOM 673 C C . ASP A 1 87 ? 17.080 -4.219 -13.595 1.00 91.38 87 ASP A C 1
ATOM 675 O O . ASP A 1 87 ? 16.559 -3.596 -12.668 1.00 91.38 87 ASP A O 1
ATOM 679 N N . PHE A 1 88 ? 16.387 -4.582 -14.672 1.00 90.00 88 PHE A N 1
ATOM 680 C CA . PHE A 1 88 ? 14.956 -4.338 -14.807 1.00 90.00 88 PHE A CA 1
ATOM 681 C C . PHE A 1 88 ? 14.133 -5.436 -14.131 1.00 90.00 88 PHE A C 1
ATOM 683 O O . PHE A 1 88 ? 14.475 -6.619 -14.164 1.00 90.00 88 PHE A O 1
ATOM 690 N N . ILE A 1 89 ? 12.974 -5.053 -13.595 1.00 90.88 89 ILE A N 1
ATOM 691 C CA . ILE A 1 89 ? 11.958 -6.008 -13.146 1.00 90.88 89 ILE A CA 1
ATOM 692 C C . ILE A 1 89 ? 11.249 -6.545 -14.393 1.00 90.88 89 ILE A C 1
ATOM 694 O O . ILE A 1 89 ? 10.425 -5.858 -14.998 1.00 90.88 89 ILE A O 1
ATOM 698 N N . THR A 1 90 ? 11.602 -7.759 -14.808 1.00 92.00 90 THR A N 1
ATOM 699 C CA . THR A 1 90 ? 11.028 -8.409 -15.992 1.00 92.00 90 THR A CA 1
ATOM 700 C C . THR A 1 90 ? 9.764 -9.195 -15.653 1.00 92.00 90 THR A C 1
ATOM 702 O O . THR A 1 90 ? 9.545 -9.590 -14.506 1.00 92.00 90 THR A O 1
ATOM 705 N N . GLN A 1 91 ? 8.947 -9.483 -16.671 1.00 89.81 91 GLN A N 1
ATOM 706 C CA . GLN A 1 91 ? 7.761 -10.327 -16.507 1.00 89.81 91 GLN A CA 1
ATOM 707 C C . GLN A 1 91 ? 8.123 -11.725 -15.981 1.00 89.81 91 GLN A C 1
ATOM 709 O O . GLN A 1 91 ? 7.424 -12.238 -15.123 1.00 89.81 91 GLN A O 1
ATOM 714 N N . GLU A 1 92 ? 9.259 -12.296 -16.398 1.00 93.69 92 GLU A N 1
ATOM 715 C CA . GLU A 1 92 ? 9.728 -13.597 -15.899 1.00 93.69 92 GLU A CA 1
ATOM 716 C C . GLU A 1 92 ? 9.939 -13.597 -14.375 1.00 93.69 92 GLU A C 1
ATOM 718 O O . GLU A 1 92 ? 9.584 -14.558 -13.692 1.00 93.69 92 GLU A O 1
ATOM 723 N N . ILE A 1 93 ? 10.504 -12.515 -13.826 1.00 92.56 93 ILE A N 1
ATOM 724 C CA . ILE A 1 93 ? 10.676 -12.361 -12.376 1.00 92.56 93 ILE A CA 1
ATOM 725 C C . ILE A 1 93 ? 9.305 -12.274 -11.697 1.00 92.56 93 ILE A C 1
ATOM 727 O O . ILE A 1 93 ? 9.084 -12.930 -10.680 1.00 92.56 93 ILE A O 1
ATOM 731 N N . VAL A 1 94 ? 8.383 -11.491 -12.266 1.00 92.31 94 VAL A N 1
ATOM 732 C CA . VAL A 1 94 ? 7.018 -11.340 -11.741 1.00 92.31 94 VAL A CA 1
ATOM 733 C C . VAL A 1 94 ? 6.279 -12.678 -11.739 1.00 92.31 94 VAL A C 1
ATOM 735 O O . VAL A 1 94 ? 5.694 -13.029 -10.718 1.00 92.31 94 VAL A O 1
ATOM 738 N N . ASP A 1 95 ? 6.356 -13.445 -12.825 1.00 92.75 95 ASP A N 1
ATOM 739 C CA . ASP A 1 95 ? 5.693 -14.743 -12.965 1.00 92.75 95 ASP A CA 1
ATOM 740 C C . ASP A 1 95 ? 6.225 -15.744 -11.929 1.00 92.75 95 ASP A C 1
ATOM 742 O O . ASP A 1 95 ? 5.447 -16.352 -11.195 1.00 92.75 95 ASP A O 1
ATOM 746 N N . LYS A 1 96 ? 7.552 -15.831 -11.764 1.00 94.56 96 LYS A N 1
ATOM 747 C CA . LYS A 1 96 ? 8.179 -16.682 -10.735 1.00 94.56 96 LYS A CA 1
ATOM 748 C C . LYS A 1 96 ? 7.755 -16.310 -9.315 1.00 94.56 96 LYS A C 1
ATOM 750 O O . LYS A 1 96 ? 7.608 -17.189 -8.469 1.00 94.56 96 LYS A O 1
ATOM 755 N N . ILE A 1 97 ? 7.581 -15.019 -9.028 1.00 92.50 97 ILE A N 1
ATOM 756 C CA . ILE A 1 97 ? 7.090 -14.557 -7.722 1.00 92.50 97 ILE A CA 1
ATOM 757 C C . ILE A 1 97 ? 5.607 -14.898 -7.561 1.00 92.50 97 ILE A C 1
ATOM 759 O O . ILE A 1 97 ? 5.203 -15.343 -6.489 1.00 92.50 97 ILE A O 1
ATOM 763 N N . ALA A 1 98 ? 4.802 -14.716 -8.609 1.00 91.50 98 ALA A N 1
ATOM 764 C CA . ALA A 1 98 ? 3.372 -15.008 -8.596 1.00 91.50 98 ALA A CA 1
ATOM 765 C C . ALA A 1 98 ? 3.067 -16.500 -8.374 1.00 91.50 98 ALA A C 1
ATOM 767 O O . ALA A 1 98 ? 2.037 -16.825 -7.792 1.00 91.50 98 ALA A O 1
ATOM 768 N N . GLU A 1 99 ? 3.966 -17.400 -8.781 1.00 94.62 99 GLU A N 1
ATOM 769 C CA . GLU A 1 99 ? 3.853 -18.848 -8.550 1.00 94.62 99 GLU A CA 1
ATOM 770 C C . GLU A 1 99 ? 4.126 -19.279 -7.096 1.00 94.62 99 GLU A C 1
ATOM 772 O O . GLU A 1 99 ? 3.840 -20.421 -6.721 1.00 94.62 99 GLU A O 1
ATOM 777 N N . LEU A 1 100 ? 4.674 -18.401 -6.248 1.00 94.06 100 LEU A N 1
ATOM 778 C CA . LEU A 1 100 ? 4.953 -18.742 -4.854 1.00 94.06 100 LEU A CA 1
ATOM 779 C C . LEU A 1 100 ? 3.644 -18.986 -4.076 1.00 94.06 100 LEU A C 1
ATOM 781 O O . LEU A 1 100 ? 2.714 -18.186 -4.156 1.00 94.06 100 LEU A O 1
ATOM 785 N N . PRO A 1 101 ? 3.577 -20.021 -3.216 1.00 91.50 101 PRO A N 1
ATOM 786 C CA . PRO A 1 101 ? 2.322 -20.489 -2.614 1.00 91.50 101 PRO A CA 1
ATOM 787 C C . PRO A 1 101 ? 1.608 -19.466 -1.715 1.00 91.50 101 PRO A C 1
ATOM 789 O O . PRO A 1 101 ? 0.411 -19.592 -1.477 1.00 91.50 101 PRO A O 1
ATOM 792 N N . ASN A 1 102 ? 2.326 -18.461 -1.207 1.00 89.12 102 ASN A N 1
ATOM 793 C CA . ASN A 1 102 ? 1.773 -17.424 -0.330 1.00 89.12 102 ASN A CA 1
ATOM 794 C C . ASN A 1 102 ? 1.481 -16.103 -1.065 1.00 89.12 102 ASN A C 1
ATOM 796 O O . ASN A 1 102 ? 1.053 -15.138 -0.432 1.00 89.12 102 ASN A O 1
ATOM 800 N N . VAL A 1 103 ? 1.726 -16.032 -2.377 1.00 89.50 103 VAL A N 1
ATOM 801 C CA . VAL A 1 103 ? 1.442 -14.843 -3.184 1.00 89.50 103 VAL A CA 1
ATOM 802 C C . VAL A 1 103 ? 0.034 -14.970 -3.753 1.00 89.50 103 VAL A C 1
ATOM 804 O O . VAL A 1 103 ? -0.243 -15.787 -4.620 1.00 89.50 103 VAL A O 1
ATOM 807 N N . VAL A 1 104 ? -0.885 -14.160 -3.227 1.00 88.69 104 VAL A N 1
ATOM 808 C CA . VAL A 1 104 ? -2.310 -14.210 -3.604 1.00 88.69 104 VAL A CA 1
ATOM 809 C C . VAL A 1 104 ? -2.593 -13.397 -4.870 1.00 88.69 104 VAL A C 1
ATOM 811 O O . VAL A 1 104 ? -3.501 -13.714 -5.632 1.00 88.69 104 VAL A O 1
ATOM 814 N N . SER A 1 105 ? -1.846 -12.313 -5.079 1.00 88.88 105 SER A N 1
ATOM 815 C CA . SER A 1 105 ? -1.982 -11.429 -6.237 1.00 88.88 105 SER A CA 1
ATOM 816 C C . SER A 1 105 ? -0.750 -10.538 -6.368 1.00 88.88 105 SER A C 1
ATOM 818 O O . SER A 1 105 ? -0.011 -10.355 -5.400 1.00 88.88 105 SER A O 1
ATOM 820 N N . TYR A 1 106 ? -0.563 -9.949 -7.545 1.00 89.69 106 TYR A N 1
ATOM 821 C CA . TYR A 1 106 ? 0.432 -8.910 -7.783 1.00 89.69 106 TYR A CA 1
ATOM 822 C C . TYR A 1 106 ? -0.209 -7.731 -8.514 1.00 89.69 106 TYR A C 1
ATOM 824 O O . TYR A 1 106 ? -1.256 -7.858 -9.149 1.00 89.69 106 TYR A O 1
ATOM 832 N N . ASN A 1 107 ? 0.424 -6.568 -8.414 1.00 89.88 107 ASN A N 1
ATOM 833 C CA . ASN A 1 107 ? -0.007 -5.365 -9.106 1.00 89.88 107 ASN A CA 1
ATOM 834 C C . ASN A 1 107 ? 1.217 -4.599 -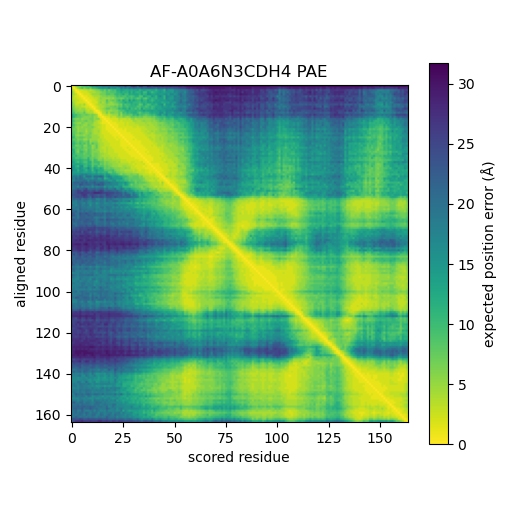9.609 1.00 89.88 107 ASN A C 1
ATOM 836 O O . ASN A 1 107 ? 2.271 -4.628 -8.977 1.00 89.88 107 ASN A O 1
ATOM 840 N N . ALA A 1 108 ? 1.057 -3.884 -10.719 1.00 88.25 108 ALA A N 1
ATOM 841 C CA . ALA A 1 108 ? 2.062 -2.972 -11.244 1.00 88.25 108 ALA A CA 1
ATOM 842 C C . ALA A 1 108 ? 1.506 -1.549 -11.206 1.00 88.25 108 ALA A C 1
ATOM 844 O O . ALA A 1 108 ? 0.354 -1.304 -11.578 1.00 88.25 108 ALA A O 1
ATOM 845 N N . LYS A 1 109 ? 2.327 -0.613 -10.733 1.00 86.31 109 LYS A N 1
ATOM 846 C CA . LYS A 1 109 ? 1.956 0.788 -10.572 1.00 86.31 109 LYS A CA 1
ATOM 847 C C . LYS A 1 109 ? 3.099 1.673 -11.025 1.00 86.31 109 LYS A C 1
ATOM 849 O O . LYS A 1 109 ? 4.203 1.561 -10.503 1.00 86.31 109 LYS A O 1
ATOM 854 N N . ASP A 1 110 ? 2.777 2.602 -11.910 1.00 82.75 110 ASP A N 1
ATOM 855 C CA . ASP A 1 110 ? 3.641 3.720 -12.247 1.00 82.75 110 ASP A CA 1
ATOM 856 C C . ASP A 1 110 ? 3.094 4.979 -11.562 1.00 82.75 110 ASP A C 1
ATOM 858 O O . ASP A 1 110 ? 1.994 5.460 -11.865 1.00 82.75 110 ASP A O 1
ATOM 862 N N . SER A 1 111 ? 3.839 5.461 -10.564 1.00 68.69 111 SER A N 1
ATOM 863 C CA . SER A 1 111 ? 3.493 6.654 -9.792 1.00 68.69 111 SER A CA 1
ATOM 864 C C . SER A 1 111 ? 3.745 7.955 -10.542 1.00 68.69 111 SER A C 1
ATOM 866 O O . SER A 1 111 ? 3.069 8.940 -10.247 1.00 68.69 111 SER A O 1
ATOM 868 N N . GLU A 1 112 ? 4.694 7.969 -11.478 1.00 66.06 112 GLU A N 1
ATOM 869 C CA . GLU A 1 112 ? 4.980 9.148 -12.301 1.00 66.06 112 GLU A CA 1
ATOM 870 C C . GLU A 1 112 ? 4.068 9.202 -13.524 1.00 66.06 112 GLU A C 1
ATOM 872 O O . GLU A 1 112 ? 3.655 10.283 -13.946 1.00 66.06 112 GLU A O 1
ATOM 877 N N . GLY A 1 113 ? 3.626 8.031 -13.970 1.00 67.00 113 GLY A N 1
ATOM 878 C CA . GLY A 1 113 ? 2.405 7.866 -14.720 1.00 67.00 113 GLY A CA 1
ATOM 879 C C . GLY A 1 113 ? 2.497 8.232 -16.196 1.00 67.00 113 GLY A C 1
ATOM 880 O O . GLY A 1 113 ? 3.515 8.652 -16.739 1.00 67.00 113 GLY A O 1
ATOM 881 N N . TYR A 1 114 ? 1.360 8.075 -16.858 1.00 69.31 114 TYR A N 1
ATOM 882 C CA . TYR A 1 114 ? 1.179 8.387 -18.263 1.00 69.31 114 TYR A CA 1
ATOM 883 C C . TYR A 1 114 ? 0.892 9.879 -18.455 1.00 69.31 114 TYR A C 1
ATOM 885 O O . TYR A 1 114 ? 0.036 10.457 -17.780 1.00 69.31 114 TYR A O 1
ATOM 893 N N . TRP A 1 115 ? 1.570 10.490 -19.423 1.00 73.56 115 TRP A N 1
ATOM 894 C CA . TRP A 1 115 ? 1.291 11.850 -19.869 1.00 73.56 115 TRP A CA 1
ATOM 895 C C . TRP A 1 115 ? 0.095 11.832 -20.823 1.00 73.56 115 TRP A C 1
ATOM 897 O O . TRP A 1 115 ? 0.201 11.415 -21.974 1.00 73.56 115 TRP A O 1
ATOM 907 N N . GLY A 1 116 ? -1.061 12.278 -20.327 1.00 71.94 116 GLY A N 1
ATOM 908 C CA . GLY A 1 116 ? -2.332 12.245 -21.051 1.00 71.94 116 GLY A CA 1
ATOM 909 C C . GLY A 1 116 ? -3.034 13.599 -21.062 1.00 71.94 116 GLY A C 1
ATOM 910 O O . GLY A 1 116 ? -2.946 14.353 -20.097 1.00 71.94 116 GLY A O 1
ATOM 911 N N . LYS A 1 117 ? -3.765 13.903 -22.142 1.00 72.75 117 LYS A N 1
ATOM 912 C CA . LYS A 1 117 ? -4.790 14.953 -22.109 1.00 72.75 117 LYS A CA 1
ATOM 913 C C . LYS A 1 117 ? -6.118 14.298 -21.714 1.00 72.75 117 LYS A C 1
ATOM 915 O O . LYS A 1 117 ? -6.600 13.448 -22.473 1.00 72.75 117 LYS A O 1
ATOM 920 N N . PRO A 1 118 ? -6.711 14.646 -20.562 1.00 69.81 118 PRO A N 1
ATOM 921 C CA . PRO A 1 118 ? -7.969 14.045 -20.148 1.00 69.81 118 PRO A CA 1
ATOM 922 C C . PRO A 1 118 ? -9.083 14.431 -21.133 1.00 69.81 118 PRO A C 1
ATOM 924 O O . PRO A 1 118 ? -9.203 15.587 -21.536 1.00 69.81 118 PRO A O 1
ATOM 927 N N . LYS A 1 119 ? -9.873 13.440 -21.568 1.00 72.44 119 LYS A N 1
ATOM 928 C CA . LYS A 1 119 ? -11.029 13.642 -22.466 1.00 72.44 119 LYS A CA 1
ATOM 929 C C . LYS A 1 119 ? -12.366 13.684 -21.727 1.00 72.44 119 LYS A C 1
ATOM 931 O O . LYS A 1 119 ? -13.300 14.305 -22.216 1.00 72.44 119 LYS A O 1
ATOM 936 N N . SER A 1 120 ? -12.454 12.993 -20.592 1.00 72.25 120 SER A N 1
ATOM 937 C CA . SER A 1 120 ? -13.726 12.667 -19.931 1.00 72.25 120 SER A CA 1
ATOM 938 C C . SER A 1 120 ? -13.882 13.299 -18.547 1.00 72.25 120 SER A C 1
ATOM 940 O O . SER A 1 120 ? -14.878 13.042 -17.882 1.00 72.25 120 SER A O 1
ATOM 942 N N . PHE A 1 121 ? -12.894 14.065 -18.081 1.00 72.75 121 PHE A N 1
ATOM 943 C CA . PHE A 1 121 ? -12.923 14.736 -16.783 1.00 72.75 121 PHE A CA 1
ATOM 944 C C . PHE A 1 121 ? -12.032 15.978 -16.800 1.00 72.75 121 PHE A C 1
ATOM 946 O O . PHE A 1 121 ? -11.091 16.067 -17.593 1.00 72.75 121 PHE A O 1
ATOM 953 N N . GLU A 1 122 ? -12.320 16.921 -15.910 1.00 72.44 122 GLU A N 1
ATOM 954 C CA . GLU A 1 122 ? -11.474 18.092 -15.699 1.00 72.44 122 GLU A CA 1
ATOM 955 C C . GLU A 1 122 ? -10.336 17.744 -14.724 1.00 72.44 122 GLU A C 1
ATOM 957 O O . GLU A 1 122 ? -10.595 17.203 -13.644 1.00 72.44 122 GLU A O 1
ATOM 962 N N . PRO A 1 123 ? -9.067 18.004 -15.082 1.00 69.31 123 PRO A N 1
ATOM 963 C CA . PRO A 1 123 ? -7.950 17.804 -14.167 1.00 69.31 123 PRO A CA 1
ATOM 964 C C . PRO A 1 123 ? -8.036 18.785 -12.992 1.00 69.31 123 PRO A C 1
ATOM 966 O O . PRO A 1 123 ? -8.574 19.885 -13.117 1.00 69.31 123 PRO A O 1
ATOM 969 N N . PHE A 1 124 ? -7.464 18.409 -11.846 1.00 67.31 124 PHE A N 1
ATOM 970 C CA . PHE A 1 124 ? -7.416 19.305 -10.692 1.00 67.31 124 PHE A CA 1
ATOM 971 C C . PHE A 1 124 ? -6.701 20.622 -11.046 1.00 67.31 124 PHE A C 1
ATOM 973 O O . PHE A 1 124 ? -5.700 20.578 -11.765 1.00 67.31 124 PHE A O 1
ATOM 980 N N . PRO A 1 125 ? -7.128 21.777 -10.498 1.00 62.53 125 PRO A N 1
ATOM 981 C CA . PRO A 1 125 ? -6.583 23.089 -10.862 1.00 62.53 125 PRO A CA 1
ATOM 982 C C . PRO A 1 125 ? -5.053 23.207 -10.753 1.00 62.53 125 PRO A C 1
ATOM 984 O O . PRO A 1 125 ? -4.432 23.906 -11.542 1.00 62.53 125 PRO A O 1
ATOM 987 N N . ALA A 1 126 ? -4.431 22.486 -9.814 1.00 63.53 126 ALA A N 1
ATOM 988 C CA . ALA A 1 126 ? -2.979 22.474 -9.608 1.00 63.53 126 ALA A CA 1
ATOM 989 C C . ALA A 1 126 ? -2.214 21.470 -10.496 1.00 63.53 126 ALA A C 1
ATOM 991 O O . ALA A 1 126 ? -0.989 21.419 -10.449 1.00 63.53 126 ALA A O 1
ATOM 992 N N . MET A 1 127 ? -2.917 20.647 -11.279 1.00 60.97 127 MET A N 1
ATOM 993 C CA . MET A 1 127 ? -2.314 19.702 -12.226 1.00 60.97 127 MET A CA 1
ATOM 994 C C . MET A 1 127 ? -2.203 20.279 -13.640 1.00 60.97 127 MET A C 1
ATOM 996 O O . MET A 1 127 ? -1.602 19.638 -14.495 1.00 60.97 127 MET A O 1
ATOM 1000 N N . ILE A 1 128 ? -2.776 21.456 -13.903 1.00 58.19 128 ILE A N 1
ATOM 1001 C CA . ILE A 1 128 ? -2.825 22.054 -15.238 1.00 58.19 128 ILE A CA 1
ATOM 1002 C C . ILE A 1 128 ? -1.534 22.827 -15.500 1.00 58.19 128 ILE A C 1
ATOM 1004 O O . ILE A 1 128 ? -1.176 23.744 -14.767 1.00 58.19 128 ILE A O 1
ATOM 1008 N N . THR A 1 129 ? -0.860 22.495 -16.594 1.00 57.94 129 THR A N 1
ATOM 1009 C CA . THR A 1 129 ? 0.085 23.398 -17.255 1.00 57.94 129 THR A CA 1
ATOM 1010 C C . THR A 1 129 ? -0.504 23.703 -18.629 1.00 57.94 129 THR A C 1
ATOM 1012 O O . THR A 1 129 ? -0.955 22.782 -19.313 1.00 57.94 129 THR A O 1
ATOM 1015 N N . GLU A 1 130 ? -0.609 24.981 -19.002 1.00 57.62 130 GLU A N 1
ATOM 1016 C CA . GLU A 1 130 ? -1.322 25.400 -20.217 1.00 57.62 130 GLU A CA 1
ATOM 1017 C C . GLU A 1 130 ? -0.852 24.618 -21.455 1.00 57.62 130 GLU A C 1
ATOM 1019 O O . GLU A 1 130 ? 0.326 24.612 -21.799 1.00 57.62 130 GLU A O 1
ATOM 1024 N N . GLY A 1 131 ? -1.784 23.923 -22.117 1.00 57.31 131 GLY A N 1
ATOM 1025 C CA . GLY A 1 131 ? -1.512 23.173 -23.347 1.00 57.31 131 GLY A CA 1
ATOM 1026 C C . GLY A 1 131 ? -0.756 21.847 -23.186 1.00 57.31 131 GLY A C 1
ATOM 1027 O O . GLY A 1 131 ? -0.554 21.169 -24.194 1.00 57.31 131 GLY A O 1
ATOM 1028 N N . LEU A 1 132 ? -0.377 21.438 -21.970 1.00 56.66 132 LEU A N 1
ATOM 1029 C CA . LEU A 1 132 ? 0.441 20.243 -21.742 1.00 56.66 132 LEU A CA 1
ATOM 1030 C C . LEU A 1 132 ? -0.364 19.042 -21.237 1.00 56.66 132 LEU A C 1
ATOM 1032 O O . LEU A 1 132 ? -1.413 19.158 -20.602 1.00 56.66 132 LEU A O 1
ATOM 1036 N N . TYR A 1 133 ? 0.164 17.862 -21.552 1.00 62.78 133 TYR A N 1
ATOM 1037 C CA . TYR A 1 133 ? -0.253 16.591 -20.978 1.00 62.78 133 TYR A CA 1
ATOM 1038 C C . TYR A 1 133 ? -0.083 16.647 -19.455 1.00 62.78 133 TYR A C 1
ATOM 1040 O O . TYR A 1 133 ? 0.887 17.215 -18.959 1.00 62.78 133 TYR A O 1
ATOM 1048 N N . THR A 1 134 ? -1.008 16.056 -18.705 1.00 66.94 134 THR A N 1
ATOM 1049 C CA . THR A 1 134 ? -0.906 15.956 -17.247 1.00 66.94 134 THR A CA 1
ATOM 1050 C C . THR A 1 134 ? -0.486 14.545 -16.862 1.00 66.94 134 THR A C 1
ATOM 1052 O O . THR A 1 134 ? -0.907 13.575 -17.498 1.00 66.94 134 THR A O 1
ATOM 1055 N N . ARG A 1 135 ? 0.359 14.417 -15.832 1.00 70.31 135 ARG A N 1
ATOM 1056 C CA . ARG A 1 135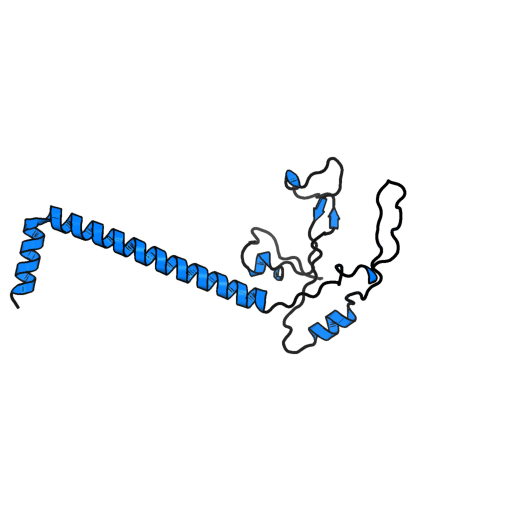 ? 0.770 13.108 -15.307 1.00 70.31 135 ARG A CA 1
ATOM 1057 C C . ARG A 1 135 ? -0.411 12.420 -14.635 1.00 70.31 135 ARG A C 1
ATOM 1059 O O . ARG A 1 135 ? -1.003 12.966 -13.704 1.00 70.31 135 ARG A O 1
ATOM 1066 N N . HIS A 1 136 ? -0.728 11.213 -15.084 1.00 73.94 136 HIS A N 1
ATOM 1067 C CA . HIS A 1 136 ? -1.756 10.370 -14.488 1.00 73.94 136 HIS A CA 1
ATOM 1068 C C . HIS A 1 136 ? -1.165 9.047 -14.042 1.00 73.94 136 HIS A C 1
ATOM 1070 O O . HIS A 1 136 ? -0.583 8.327 -14.848 1.00 73.94 136 HIS A O 1
ATOM 1076 N N . GLN A 1 137 ? -1.378 8.697 -12.776 1.00 77.25 137 GLN A N 1
ATOM 1077 C CA . GLN A 1 137 ? -0.963 7.404 -12.248 1.00 77.25 137 GLN A CA 1
ATOM 1078 C C . GLN A 1 137 ? -1.554 6.270 -13.101 1.00 77.25 137 GLN A C 1
ATOM 1080 O O . GLN A 1 137 ? -2.768 6.220 -13.314 1.00 77.25 137 GLN A O 1
ATOM 1085 N N . ALA A 1 138 ? -0.702 5.350 -13.547 1.00 80.75 138 ALA A N 1
ATOM 1086 C CA . ALA A 1 138 ? -1.124 4.137 -14.232 1.00 80.75 138 ALA A CA 1
ATOM 1087 C C . ALA A 1 138 ? -1.043 2.953 -13.262 1.00 80.75 138 ALA A C 1
ATOM 1089 O O . ALA A 1 138 ? -0.090 2.824 -12.491 1.00 80.75 138 ALA A O 1
ATOM 1090 N N . VAL A 1 139 ? -2.067 2.103 -13.265 1.00 87.56 139 VAL A N 1
ATOM 1091 C CA . VAL A 1 139 ? -2.133 0.905 -12.422 1.00 87.56 139 VAL A CA 1
ATOM 1092 C C . VAL A 1 139 ? -2.764 -0.239 -13.206 1.00 87.56 139 VAL A C 1
ATOM 1094 O O . VAL A 1 139 ? -3.699 -0.011 -13.975 1.00 87.56 139 VAL A O 1
ATOM 1097 N N . LEU A 1 140 ? -2.244 -1.451 -13.018 1.00 88.19 140 LEU A N 1
ATOM 1098 C CA . LEU A 1 140 ? -2.727 -2.651 -13.700 1.00 88.19 140 LEU A CA 1
ATOM 1099 C C . LEU A 1 140 ? -4.088 -3.101 -13.149 1.00 88.19 140 LEU A C 1
ATOM 1101 O O . LEU A 1 140 ? -5.047 -3.244 -13.908 1.00 88.19 140 LEU A O 1
ATOM 1105 N N . ASP A 1 141 ? -4.185 -3.271 -11.827 1.00 91.12 141 ASP A N 1
ATOM 1106 C CA . ASP A 1 141 ? -5.437 -3.529 -11.114 1.00 91.12 141 ASP A CA 1
ATOM 1107 C C . ASP A 1 141 ? -5.673 -2.448 -10.050 1.00 91.12 141 ASP A C 1
ATOM 1109 O O . ASP A 1 141 ? -4.926 -2.330 -9.075 1.00 91.12 141 ASP A O 1
ATOM 1113 N N . SER A 1 142 ? -6.718 -1.634 -10.216 1.00 89.88 142 SER A N 1
ATOM 1114 C CA . SER A 1 142 ? -6.986 -0.549 -9.267 1.00 89.88 142 SER A CA 1
ATOM 1115 C C . SER A 1 142 ? -7.585 -1.029 -7.947 1.00 89.88 142 SER A C 1
ATOM 1117 O O . SER A 1 142 ? -7.526 -0.292 -6.969 1.00 89.88 142 SER A O 1
ATOM 1119 N N . SER A 1 143 ? -8.141 -2.243 -7.880 1.00 89.31 143 SER A N 1
ATOM 1120 C CA . SER A 1 143 ? -8.641 -2.816 -6.619 1.00 89.31 143 SER A CA 1
ATOM 1121 C C . SER A 1 143 ? -7.510 -3.180 -5.658 1.00 89.31 143 SER A C 1
ATOM 1123 O O . SER A 1 143 ? -7.708 -3.185 -4.446 1.00 89.31 143 SER A O 1
ATOM 1125 N N . LEU A 1 144 ? -6.312 -3.402 -6.201 1.00 89.31 144 LEU A N 1
ATOM 1126 C CA . LEU A 1 144 ? -5.094 -3.696 -5.453 1.00 89.31 144 LEU A CA 1
ATOM 1127 C C . LEU A 1 144 ? -4.242 -2.442 -5.181 1.00 89.31 144 LEU A C 1
ATOM 1129 O O . LEU A 1 144 ? -3.124 -2.562 -4.682 1.00 89.31 144 LEU A O 1
ATOM 1133 N N . ASP A 1 145 ? -4.705 -1.231 -5.524 1.00 87.88 145 ASP A N 1
ATOM 1134 C CA . ASP A 1 145 ? -3.988 -0.007 -5.142 1.00 87.88 145 A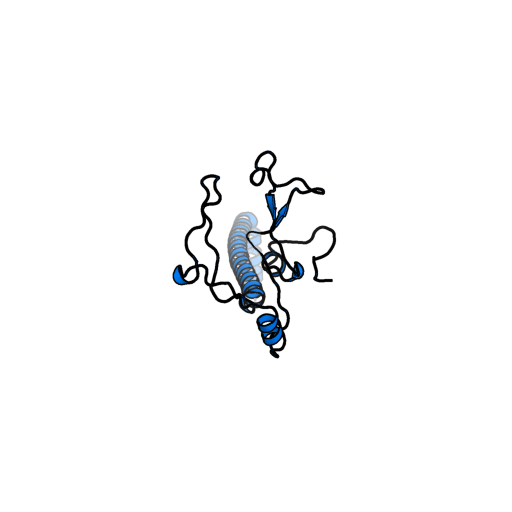SP A CA 1
ATOM 1135 C C . ASP A 1 145 ? -4.158 0.252 -3.638 1.00 87.88 145 ASP A C 1
ATOM 1137 O O . ASP A 1 145 ? -5.260 0.189 -3.087 1.00 87.88 145 ASP A O 1
ATOM 1141 N N . ILE A 1 146 ? -3.049 0.597 -2.982 1.00 84.62 146 ILE A N 1
ATOM 1142 C CA . ILE A 1 146 ? -2.979 0.864 -1.541 1.00 84.62 146 ILE A CA 1
ATOM 1143 C C . ILE A 1 146 ? -4.059 1.833 -1.050 1.00 84.62 146 ILE A C 1
ATOM 1145 O O . ILE A 1 146 ? -4.561 1.663 0.057 1.00 84.62 146 ILE A O 1
ATOM 1149 N N . LYS A 1 147 ? -4.442 2.828 -1.861 1.00 85.75 147 LYS A N 1
ATOM 1150 C CA . LYS A 1 147 ? -5.437 3.834 -1.483 1.00 85.75 147 LYS A CA 1
ATOM 1151 C C . LYS A 1 147 ? -6.857 3.274 -1.481 1.00 85.75 147 LYS A C 1
ATOM 1153 O O . LYS A 1 147 ? -7.673 3.740 -0.697 1.00 85.75 147 LYS A O 1
ATOM 1158 N N . PHE A 1 148 ? -7.160 2.279 -2.313 1.00 87.81 148 PHE A N 1
ATOM 1159 C CA . PHE A 1 148 ? -8.429 1.552 -2.224 1.00 87.81 148 PHE A CA 1
ATOM 1160 C C . PHE A 1 148 ? -8.392 0.531 -1.082 1.00 87.81 148 PHE A C 1
ATOM 1162 O O . PHE A 1 148 ? -9.331 0.469 -0.294 1.00 87.81 148 PHE A O 1
ATOM 1169 N N . LEU A 1 149 ? -7.282 -0.202 -0.928 1.00 85.25 149 LEU A N 1
ATOM 1170 C CA . LEU A 1 149 ? -7.118 -1.208 0.130 1.00 85.25 149 LEU A CA 1
ATOM 1171 C C . LEU A 1 149 ? -7.185 -0.615 1.545 1.00 85.25 149 LEU A C 1
ATOM 1173 O O . LEU A 1 149 ? -7.733 -1.236 2.450 1.00 85.25 149 LEU A O 1
ATOM 1177 N N . ASN A 1 150 ? -6.646 0.590 1.748 1.00 81.62 150 ASN A N 1
ATOM 1178 C CA . ASN A 1 150 ? -6.681 1.276 3.041 1.00 81.62 150 ASN A CA 1
ATOM 1179 C C . ASN A 1 150 ? -7.926 2.166 3.238 1.00 81.62 150 ASN A C 1
ATOM 1181 O O . ASN A 1 150 ? -8.015 2.863 4.248 1.00 81.62 150 ASN A O 1
ATOM 1185 N N . GLY A 1 151 ? -8.860 2.173 2.280 1.00 82.75 151 GLY A N 1
ATOM 1186 C CA . GLY A 1 151 ? -10.102 2.945 2.346 1.00 82.75 151 GLY A CA 1
ATOM 1187 C C . GLY A 1 151 ? -9.959 4.455 2.126 1.00 82.75 151 GLY A C 1
ATOM 1188 O O . GLY A 1 151 ? -10.940 5.175 2.296 1.00 82.75 151 GLY A O 1
ATOM 1189 N N . THR A 1 152 ? -8.781 4.958 1.735 1.00 85.00 152 THR A N 1
ATOM 1190 C CA . THR A 1 152 ? -8.607 6.376 1.354 1.00 85.00 152 THR A CA 1
ATOM 1191 C C . THR A 1 152 ? -9.463 6.721 0.137 1.00 85.00 152 THR A C 1
ATOM 1193 O O . THR A 1 152 ? -10.020 7.814 0.050 1.00 85.00 152 THR A O 1
ATOM 1196 N N . TYR A 1 153 ? -9.555 5.795 -0.817 1.00 87.12 153 TYR A N 1
ATOM 1197 C CA . TYR A 1 153 ? -10.383 5.903 -2.008 1.00 87.12 153 TYR A CA 1
ATOM 1198 C C . TYR A 1 153 ? -11.592 4.989 -1.906 1.00 87.12 153 TYR A C 1
ATOM 1200 O O . TYR A 1 153 ? -11.498 3.832 -1.498 1.00 87.12 153 TYR A O 1
ATOM 1208 N N . LYS A 1 154 ? -12.726 5.519 -2.359 1.00 89.69 154 LYS A N 1
ATOM 1209 C CA . LYS A 1 154 ? -13.968 4.786 -2.552 1.00 89.69 154 LYS A CA 1
ATOM 1210 C C . LYS A 1 154 ? -14.394 4.941 -4.004 1.00 89.69 154 LYS A C 1
ATOM 1212 O O . LYS A 1 154 ? -14.349 6.037 -4.558 1.00 89.69 154 LYS A O 1
ATOM 1217 N N . LEU A 1 155 ? -14.771 3.829 -4.623 1.00 88.19 155 LEU A N 1
ATOM 1218 C CA . LEU A 1 155 ? -15.329 3.842 -5.965 1.00 88.19 155 LEU A CA 1
ATOM 1219 C C . LEU A 1 155 ? -16.787 4.312 -5.872 1.00 88.19 155 LEU A C 1
ATOM 1221 O O . LEU A 1 155 ? -17.628 3.587 -5.346 1.00 88.19 155 LEU A O 1
ATOM 1225 N N . GLU A 1 156 ? -17.063 5.533 -6.324 1.00 89.56 156 GLU A N 1
ATOM 1226 C CA . GLU A 1 156 ? -18.427 6.086 -6.346 1.00 89.56 156 GLU A CA 1
ATOM 1227 C C . GLU A 1 156 ? -19.221 5.568 -7.554 1.00 89.56 156 GLU A C 1
ATOM 1229 O O . GLU A 1 156 ? -20.374 5.171 -7.414 1.00 89.56 156 GLU A O 1
ATOM 1234 N N . GLU A 1 157 ? -18.585 5.489 -8.726 1.00 86.69 157 GLU A N 1
ATOM 1235 C CA . GLU A 1 157 ? -19.202 5.008 -9.965 1.00 86.69 157 GLU A CA 1
ATOM 1236 C C . GLU A 1 157 ? -18.234 4.138 -10.783 1.00 86.69 157 GLU A C 1
ATOM 1238 O O . GLU A 1 157 ? -17.010 4.261 -10.690 1.00 86.69 157 GLU A O 1
ATOM 1243 N N . GLY A 1 158 ? -18.787 3.262 -11.628 1.00 88.94 158 GLY A N 1
ATOM 1244 C CA . GLY A 1 158 ? -18.020 2.439 -12.564 1.00 88.94 158 GLY A CA 1
ATOM 1245 C C . GLY A 1 158 ? -17.481 1.138 -11.963 1.00 88.94 158 GLY A C 1
ATOM 1246 O O . GLY A 1 158 ? -18.147 0.472 -11.173 1.00 88.94 158 GLY A O 1
ATOM 1247 N N . ARG A 1 159 ? -16.289 0.720 -12.404 1.00 90.75 159 ARG A N 1
ATOM 1248 C CA . ARG A 1 159 ? -15.635 -0.527 -11.972 1.00 90.75 159 ARG A CA 1
ATOM 1249 C C . ARG A 1 159 ? -14.133 -0.331 -11.816 1.00 90.75 159 ARG A C 1
ATOM 1251 O O . ARG A 1 159 ? -13.550 0.516 -12.490 1.00 90.75 159 ARG A O 1
ATOM 1258 N N . HIS A 1 160 ? -13.506 -1.168 -10.992 1.00 91.06 160 HIS A N 1
ATOM 1259 C CA . HIS A 1 160 ? -12.050 -1.226 -10.915 1.00 91.06 160 HIS A CA 1
ATOM 1260 C C . HIS A 1 160 ? -11.428 -1.557 -12.277 1.00 91.06 160 HIS A C 1
ATOM 1262 O O . HIS A 1 160 ? -11.960 -2.363 -13.051 1.00 91.06 160 HIS A O 1
ATOM 1268 N N . ILE A 1 161 ? -10.289 -0.921 -12.547 1.00 88.44 161 ILE A N 1
ATOM 1269 C CA . ILE A 1 161 ? -9.428 -1.243 -13.682 1.00 88.44 161 ILE A CA 1
ATOM 1270 C C . ILE A 1 161 ? -8.830 -2.611 -13.387 1.00 88.44 161 ILE A C 1
ATOM 1272 O O . ILE A 1 161 ? -8.400 -2.846 -12.263 1.00 88.44 161 ILE A O 1
ATOM 1276 N N . LYS A 1 162 ? -8.846 -3.501 -14.375 1.00 88.56 162 LYS A N 1
ATOM 1277 C CA . LYS A 1 162 ? -8.231 -4.824 -14.306 1.00 88.56 162 LYS A CA 1
ATOM 1278 C C . LYS A 1 162 ? -7.505 -5.101 -15.620 1.00 88.56 162 LYS A C 1
ATOM 1280 O O . LYS A 1 162 ? -7.992 -4.619 -16.655 1.00 88.56 162 LYS A O 1
ATOM 1285 N N . PRO A 1 163 ? -6.411 -5.880 -15.605 1.00 80.62 163 PRO A N 1
ATOM 1286 C CA . PRO A 1 163 ? -5.840 -6.410 -16.835 1.00 80.62 163 PRO A CA 1
ATOM 1287 C C . PRO A 1 163 ? -6.912 -7.221 -17.578 1.00 80.62 163 PRO A C 1
ATOM 1289 O O . PRO A 1 163 ? -7.739 -7.887 -16.950 1.00 80.62 163 PRO A O 1
ATOM 1292 N N . ARG A 1 164 ? -6.966 -7.064 -18.903 1.00 63.78 164 ARG A N 1
ATOM 1293 C CA . ARG A 1 164 ? -7.877 -7.820 -19.773 1.00 63.78 164 ARG A CA 1
ATOM 1294 C C . ARG A 1 164 ? -7.311 -9.189 -20.093 1.00 63.78 164 ARG A C 1
ATOM 1296 O O . ARG A 1 164 ? -6.074 -9.266 -20.240 1.00 63.78 164 ARG A O 1
#

Radius of gyration: 29.64 Å; Cα contacts (8 Å, |Δi|>4): 127; chains: 1; bounding box: 62×46×82 Å

pLDDT: mean 81.62, std 10.22, range [56.44, 96.19]

Secondary structure (DSSP, 8-state):
--HHHHHHHHHHHSHHHHHHHHHHHHHHHHHHHHHHHHHHHHHHHHHHHHHHHHT--------S-GGGB-PPEE-SSS-EE--B-S----HHHHHHHHTSTT------EEEEEEEE--SSSPPPGGG--TTPPEEEEEES-GGGSHHHHTTS----SS------

Mean predicted aligned error: 12.16 Å

Solvent-accessible surface area (backbone atoms only — not comparable to full-atom values): 10269 Å² total; per-residue (Å²): 133,70,60,66,65,47,52,54,53,50,45,67,73,40,45,69,63,48,49,52,52,48,51,55,49,49,52,55,52,49,51,54,51,50,52,55,51,49,51,52,50,51,51,50,53,50,47,52,35,46,58,64,53,65,71,56,85,87,85,77,72,74,79,84,47,69,87,29,40,52,73,75,44,75,72,84,76,89,49,73,45,65,50,79,69,53,81,75,94,46,68,69,59,52,52,62,51,55,69,36,94,86,44,88,77,86,76,54,73,40,83,72,39,48,74,40,74,75,87,88,59,84,76,59,83,91,58,67,51,94,96,54,61,30,72,36,70,40,58,43,35,45,68,73,33,67,48,44,68,58,59,77,44,77,88,87,74,91,75,72,50,58,77,130

Organism: Mediterraneibacter gnavus (NCBI:txid33038)

Sequence (164 aa):
MNFFKRALKYCWRQRLCSVLLLLTFTLLSATVLIAISSEKAVQQGTKQIKETVGASVRIELDTSNQANYGSAEDFGNGAYGYTYNGDFITQEIVDKIAELPNVVSYNAKDSEGYWGKPKSFEPFPAMITEGLYTRHQAVLDSSLDIKFLNGTYKLEEGRHIKPR